Protein AF-A0A8T1S906-F1 (afdb_monomer_lite)

pLDDT: mean 77.87, std 20.67, range [38.31, 97.06]

Foldseek 3Di:
DKDFPQVVQVVVVWDWDDDPQDIDIDDDDDPVVVVVRVVRIDDDDDPPDDQDKDKDKDKDAPPVRPDIDPIDIDIDHDDDDPPPPPDDPPVVPPPPDPPPDDDDDDDDDDDDDDDDDDDD

InterPro domains:
  IPR045588 Calsyntenin, C-terminal [PF19699] (4-119)

Secondary structure (DSSP, 8-state):
-EE--HHHHHHTT-EEEE-SS-EEEESS--HHHHHHHHTT-EE-PPTT-----EEEEE--EETTTTEEPPPEEEEE-------S------SSS----------PPP--------------

Structure (mmCIF, N/CA/C/O backbone):
data_AF-A0A8T1S906-F1
#
_entry.id   AF-A0A8T1S906-F1
#
loop_
_atom_site.group_PDB
_atom_site.id
_atom_site.type_symbol
_atom_site.label_atom_id
_atom_site.label_alt_id
_atom_site.label_comp_id
_atom_site.label_asym_id
_atom_site.label_entity_id
_atom_site.label_seq_id
_atom_site.pdbx_PDB_ins_code
_atom_site.Cartn_x
_atom_site.Cartn_y
_atom_site.Cartn_z
_atom_site.occupancy
_atom_site.B_iso_or_equiv
_atom_site.auth_seq_id
_atom_site.auth_comp_id
_atom_site.auth_asym_id
_atom_site.auth_atom_id
_atom_site.pdbx_PDB_model_num
ATOM 1 N N . TYR A 1 1 ? 5.637 5.252 -8.833 1.00 87.31 1 TYR A N 1
ATOM 2 C CA . TYR A 1 1 ? 4.926 5.966 -7.764 1.00 87.31 1 TYR A CA 1
ATOM 3 C C . TYR A 1 1 ? 3.613 5.252 -7.537 1.00 87.31 1 TYR A C 1
ATOM 5 O O . TYR A 1 1 ? 3.066 4.710 -8.495 1.00 87.31 1 TYR A O 1
ATOM 13 N N . LEU A 1 2 ? 3.176 5.162 -6.285 1.00 91.56 2 LEU A N 1
ATOM 14 C CA . LEU A 1 2 ? 1.882 4.573 -5.958 1.00 91.56 2 LEU A CA 1
ATOM 15 C C . LEU A 1 2 ? 0.765 5.554 -6.348 1.00 91.56 2 LEU A C 1
ATOM 17 O O . LEU A 1 2 ? 1.009 6.756 -6.481 1.00 91.56 2 LEU A O 1
ATOM 21 N N . ILE A 1 3 ? -0.434 5.037 -6.587 1.00 93.88 3 ILE A N 1
ATOM 22 C CA . ILE A 1 3 ? -1.630 5.778 -6.989 1.00 93.88 3 ILE A CA 1
ATOM 23 C C . ILE A 1 3 ? -2.819 5.168 -6.251 1.00 93.88 3 ILE A C 1
ATOM 25 O O . ILE A 1 3 ? -2.945 3.945 -6.183 1.00 93.88 3 ILE A O 1
ATOM 29 N N . LEU A 1 4 ? -3.672 6.034 -5.713 1.00 95.38 4 LEU A N 1
ATOM 30 C CA . LEU A 1 4 ? -4.949 5.708 -5.092 1.00 95.38 4 LEU A CA 1
ATOM 31 C C . LEU A 1 4 ? -5.859 6.938 -5.222 1.00 95.38 4 LEU A C 1
ATOM 33 O O . LEU A 1 4 ? -5.356 8.065 -5.218 1.00 95.38 4 LEU A O 1
ATOM 37 N N . ASP A 1 5 ? -7.168 6.740 -5.365 1.00 93.69 5 ASP A N 1
ATOM 38 C CA . ASP A 1 5 ? -8.110 7.855 -5.466 1.00 93.69 5 ASP A CA 1
ATOM 39 C C . ASP A 1 5 ? -8.345 8.513 -4.099 1.00 93.69 5 ASP A C 1
ATOM 41 O O . ASP A 1 5 ? -9.110 8.016 -3.273 1.00 93.69 5 ASP A O 1
ATOM 45 N N . GLY A 1 6 ? -7.698 9.658 -3.873 1.00 92.38 6 GLY A N 1
ATOM 46 C CA . GLY A 1 6 ? -7.831 10.420 -2.633 1.00 92.38 6 GLY A CA 1
ATOM 47 C C . GLY A 1 6 ? -9.229 10.998 -2.397 1.00 92.38 6 GLY A C 1
ATOM 48 O O . GLY A 1 6 ? -9.604 11.185 -1.242 1.00 92.38 6 GLY A O 1
ATOM 49 N N . ALA A 1 7 ? -10.022 11.246 -3.447 1.00 92.50 7 ALA A N 1
ATOM 50 C CA . ALA A 1 7 ? -11.366 11.800 -3.285 1.00 92.50 7 ALA A CA 1
ATOM 51 C C . ALA A 1 7 ? -12.309 10.782 -2.626 1.00 92.50 7 ALA A C 1
ATOM 53 O O . ALA A 1 7 ? -13.020 11.123 -1.678 1.00 92.50 7 ALA A O 1
ATOM 54 N N . SER A 1 8 ? -12.257 9.517 -3.061 1.00 92.12 8 SER A N 1
ATOM 55 C CA . SER A 1 8 ? -13.032 8.430 -2.446 1.00 92.12 8 SER A CA 1
ATOM 56 C C . SER A 1 8 ? -12.690 8.192 -0.969 1.00 92.12 8 SER A C 1
ATOM 58 O O . SER A 1 8 ? -13.568 7.828 -0.186 1.00 92.12 8 SER A O 1
ATOM 60 N N . LEU A 1 9 ? -11.433 8.424 -0.572 1.00 95.81 9 LEU A N 1
ATOM 61 C CA . LEU A 1 9 ? -10.987 8.307 0.818 1.00 95.81 9 LEU A CA 1
ATOM 62 C C . LEU A 1 9 ? -11.564 9.427 1.681 1.00 95.81 9 LEU A C 1
ATOM 64 O O . LEU A 1 9 ? -12.151 9.154 2.725 1.00 95.81 9 LEU A O 1
ATOM 68 N N . GLN A 1 10 ? -11.472 10.674 1.210 1.00 94.06 10 GLN A N 1
ATOM 69 C CA . GLN A 1 10 ? -12.007 11.828 1.935 1.00 94.06 10 GLN A CA 1
ATOM 70 C C . GLN A 1 10 ? -13.521 11.728 2.145 1.00 94.06 10 GLN A C 1
ATOM 72 O O . GLN A 1 10 ? -14.009 12.047 3.225 1.00 94.06 10 GLN A O 1
ATOM 77 N N . GLN A 1 11 ? -14.266 11.217 1.158 1.00 94.06 11 GLN A N 1
ATOM 78 C CA . GLN A 1 11 ? -15.708 10.961 1.293 1.00 94.06 11 GLN A CA 1
ATOM 79 C C . GLN A 1 11 ? -16.047 9.953 2.404 1.00 94.06 11 GLN A C 1
ATOM 81 O O . GLN A 1 11 ? -17.158 9.974 2.927 1.00 94.06 11 GLN A O 1
ATOM 86 N N . ARG A 1 12 ? -15.097 9.087 2.774 1.00 95.38 12 ARG A N 1
ATOM 87 C CA . ARG A 1 12 ? -15.213 8.112 3.869 1.00 95.38 12 ARG A CA 1
ATOM 88 C C . ARG A 1 12 ? -14.603 8.608 5.183 1.00 95.38 12 ARG A C 1
ATOM 90 O O . ARG A 1 12 ? -14.549 7.856 6.146 1.00 95.38 12 ARG A O 1
ATOM 97 N N . GLY A 1 13 ? -14.117 9.850 5.233 1.00 96.06 13 GLY A N 1
ATOM 98 C CA . GLY A 1 13 ? -13.409 10.375 6.402 1.00 96.06 13 GLY A CA 1
ATOM 99 C C . GLY A 1 13 ? -12.036 9.733 6.630 1.00 96.06 13 GLY A C 1
ATOM 100 O O . GLY A 1 13 ? -11.535 9.752 7.752 1.00 96.06 13 GLY A O 1
ATOM 101 N N . LEU A 1 14 ? -11.437 9.149 5.587 1.00 97.06 14 LEU A N 1
ATOM 102 C CA . LEU A 1 14 ? -10.080 8.614 5.620 1.00 97.06 14 LEU A CA 1
ATOM 103 C C . LEU A 1 14 ? -9.078 9.656 5.123 1.00 97.06 14 LEU A C 1
ATOM 105 O O . LEU A 1 14 ? -9.304 10.352 4.130 1.00 97.06 14 LEU A O 1
ATOM 109 N N . GLU A 1 15 ? -7.931 9.706 5.783 1.00 95.94 15 GLU A N 1
ATOM 110 C CA . GLU A 1 15 ? -6.803 10.548 5.414 1.00 95.94 15 GLU A CA 1
ATOM 111 C C . GLU A 1 15 ? -5.770 9.744 4.622 1.00 95.94 15 GLU A C 1
ATOM 113 O O . GLU A 1 15 ? -5.522 8.567 4.897 1.00 95.94 15 GLU A O 1
ATOM 118 N N . LEU A 1 16 ? -5.152 10.394 3.633 1.00 95.75 16 LEU A N 1
ATOM 119 C CA . LEU A 1 16 ? -4.085 9.821 2.821 1.00 95.75 16 LEU A CA 1
ATOM 120 C C . LEU A 1 16 ? -2.832 10.685 2.923 1.00 95.75 16 LEU A C 1
ATOM 122 O O . LEU A 1 16 ? -2.804 11.813 2.430 1.00 95.75 16 LEU A O 1
ATOM 126 N N . ILE A 1 17 ? -1.765 10.113 3.471 1.00 94.88 17 ILE A N 1
ATOM 127 C CA . ILE A 1 17 ? -0.417 10.666 3.356 1.00 94.88 17 ILE A CA 1
ATOM 128 C C . ILE A 1 17 ? 0.249 9.996 2.162 1.00 94.88 17 ILE A C 1
ATOM 130 O O . ILE A 1 17 ? 0.430 8.780 2.141 1.00 94.88 17 ILE A O 1
ATOM 134 N N . ASN A 1 18 ? 0.611 10.793 1.161 1.00 92.50 18 ASN A N 1
ATOM 135 C CA . ASN A 1 18 ? 1.235 10.326 -0.070 1.00 92.50 18 ASN A CA 1
ATOM 136 C C . ASN A 1 18 ? 2.612 10.969 -0.221 1.00 92.50 18 ASN A C 1
ATOM 138 O O . ASN A 1 18 ? 2.734 12.185 -0.370 1.00 92.50 18 ASN A O 1
ATOM 142 N N . THR A 1 19 ? 3.648 10.136 -0.201 1.00 89.94 19 THR A N 1
ATOM 143 C CA . THR A 1 19 ? 5.020 10.555 -0.474 1.00 89.94 19 THR A CA 1
ATOM 144 C C . THR A 1 19 ? 5.562 9.839 -1.708 1.00 89.94 19 THR A C 1
ATOM 146 O O . THR A 1 19 ? 4.969 8.899 -2.241 1.00 89.94 19 THR A O 1
ATOM 149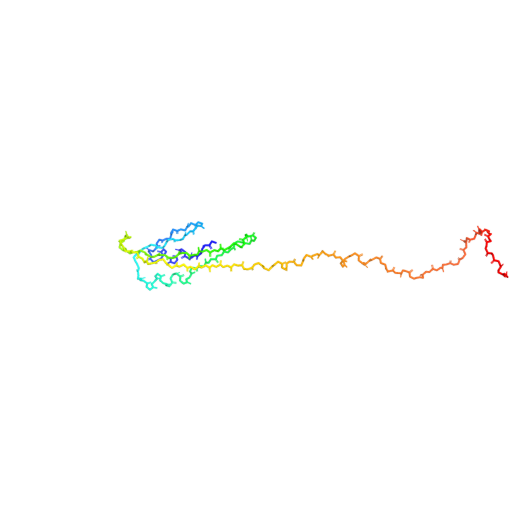 N N . SER A 1 20 ? 6.751 10.241 -2.158 1.00 85.00 20 SER A N 1
ATOM 150 C CA . SER A 1 20 ? 7.457 9.524 -3.224 1.00 85.00 20 SER A CA 1
ATOM 151 C C . SER A 1 20 ? 7.829 8.082 -2.847 1.00 85.00 20 SER A C 1
ATOM 153 O O . SER A 1 20 ? 8.054 7.273 -3.751 1.00 85.00 20 SER A O 1
ATOM 155 N N . ALA A 1 21 ? 7.888 7.761 -1.548 1.00 86.88 21 ALA A N 1
ATOM 156 C CA . ALA A 1 21 ? 8.352 6.479 -1.026 1.00 86.88 21 ALA A CA 1
ATOM 157 C C . ALA A 1 21 ? 7.217 5.556 -0.551 1.00 86.88 21 ALA A C 1
ATOM 159 O O . ALA A 1 21 ? 7.296 4.349 -0.770 1.00 86.88 21 ALA A O 1
ATOM 160 N N . TYR A 1 22 ? 6.176 6.096 0.083 1.00 91.44 22 TYR A N 1
ATOM 161 C CA . TYR A 1 22 ? 5.113 5.306 0.712 1.00 91.44 22 TYR A CA 1
ATOM 162 C C . TYR A 1 22 ? 3.781 6.052 0.776 1.00 91.44 22 TYR A C 1
ATOM 164 O O . TYR A 1 22 ? 3.740 7.283 0.664 1.00 91.44 22 TYR A O 1
ATOM 172 N N . PHE A 1 23 ? 2.719 5.277 1.011 1.00 93.69 23 PHE A N 1
ATOM 173 C CA . PHE A 1 23 ? 1.385 5.749 1.369 1.00 93.69 23 PHE A CA 1
ATOM 174 C C . PHE A 1 23 ? 1.039 5.347 2.799 1.00 93.69 23 PHE A C 1
ATOM 176 O O . PHE A 1 23 ? 1.386 4.245 3.219 1.00 93.69 23 PHE A O 1
ATOM 183 N N . THR A 1 24 ? 0.287 6.199 3.487 1.00 95.12 24 THR A N 1
ATOM 184 C CA . THR A 1 24 ? -0.401 5.840 4.730 1.00 95.12 24 THR A CA 1
ATOM 185 C C . THR A 1 24 ? -1.869 6.214 4.591 1.00 95.12 24 THR A C 1
ATOM 187 O O . THR A 1 24 ? -2.172 7.352 4.238 1.00 95.12 24 THR A O 1
ATOM 190 N N . ILE A 1 25 ? -2.761 5.257 4.849 1.00 96.38 25 ILE A N 1
ATOM 191 C CA . ILE A 1 25 ? -4.210 5.469 4.914 1.00 96.38 25 ILE A CA 1
ATOM 192 C C . ILE A 1 25 ? -4.599 5.366 6.386 1.00 96.38 25 ILE A C 1
ATOM 194 O O . ILE A 1 25 ? -4.304 4.351 7.016 1.00 96.38 25 ILE A O 1
ATOM 198 N N . THR A 1 26 ? -5.229 6.399 6.934 1.00 95.75 26 THR A N 1
ATOM 199 C CA . THR A 1 26 ? -5.596 6.458 8.357 1.00 95.75 26 THR A CA 1
ATOM 200 C C . THR A 1 26 ? -7.032 6.920 8.545 1.00 95.75 26 THR A C 1
ATOM 202 O O . THR A 1 26 ? -7.504 7.800 7.833 1.00 95.75 26 THR A O 1
ATOM 205 N N . GLY A 1 27 ? -7.722 6.355 9.535 1.00 95.44 27 GLY A N 1
ATOM 206 C CA . GLY A 1 27 ? -9.076 6.751 9.918 1.00 95.44 27 GLY A CA 1
ATOM 207 C C . GLY A 1 27 ? -9.871 5.608 10.550 1.00 95.44 27 GLY A C 1
ATOM 208 O O . GLY A 1 27 ? -9.372 4.492 10.714 1.00 95.44 27 GLY A O 1
ATOM 209 N N . VAL A 1 28 ? -11.112 5.892 10.940 1.00 94.62 28 VAL A N 1
ATOM 210 C CA . VAL A 1 28 ? -11.993 4.917 11.596 1.00 94.62 28 VAL A CA 1
ATOM 211 C C . VAL A 1 28 ? -12.865 4.244 10.544 1.00 94.62 28 VAL A C 1
ATOM 213 O O . VAL A 1 28 ? -13.893 4.780 10.151 1.00 94.62 28 VAL A O 1
ATOM 216 N N . GLU A 1 29 ? -12.449 3.063 10.098 1.00 95.06 29 GLU A N 1
ATOM 217 C CA . GLU A 1 29 ? -13.178 2.247 9.127 1.00 95.06 29 GLU A CA 1
ATOM 218 C C . GLU A 1 29 ? -13.005 0.758 9.424 1.00 95.06 29 GLU A C 1
ATOM 220 O O . GLU A 1 29 ? -12.126 0.350 10.185 1.00 95.06 29 GLU A O 1
ATOM 225 N N . SER A 1 30 ? -13.853 -0.067 8.812 1.00 94.50 30 SER A N 1
ATOM 226 C CA . SER A 1 30 ? -13.744 -1.523 8.951 1.00 94.50 30 SER A CA 1
ATOM 227 C C . SER A 1 30 ? -12.533 -2.094 8.201 1.00 94.50 30 SER A C 1
ATOM 229 O O . SER A 1 30 ? -12.127 -1.582 7.155 1.00 94.50 30 SER A O 1
ATOM 231 N N . ILE A 1 31 ? -12.009 -3.231 8.671 1.00 93.06 31 ILE A N 1
ATOM 232 C CA . ILE A 1 31 ? -10.929 -3.968 7.988 1.00 93.06 31 ILE A CA 1
ATOM 233 C C . ILE A 1 31 ? -11.303 -4.272 6.528 1.00 93.06 31 ILE A C 1
ATOM 235 O O . ILE A 1 31 ? -10.476 -4.104 5.636 1.00 93.06 31 ILE A O 1
ATOM 239 N N . ALA A 1 32 ? -12.560 -4.638 6.257 1.00 96.38 32 ALA A N 1
ATOM 240 C CA . ALA A 1 32 ? -13.030 -4.934 4.903 1.00 96.38 32 ALA A CA 1
ATOM 241 C C . ALA A 1 32 ? -12.905 -3.726 3.952 1.00 96.38 32 ALA A C 1
ATOM 243 O O . ALA A 1 32 ? -12.578 -3.891 2.775 1.00 96.38 32 ALA A O 1
ATOM 244 N N . VAL A 1 33 ? -13.119 -2.507 4.461 1.00 95.69 33 VAL A N 1
ATOM 245 C CA . VAL A 1 33 ? -12.913 -1.270 3.693 1.00 95.69 33 VAL A CA 1
ATOM 246 C C . VAL A 1 33 ? -11.429 -1.070 3.398 1.00 95.69 33 VAL A C 1
ATOM 248 O O . VAL A 1 33 ? -11.074 -0.848 2.240 1.00 95.69 33 VAL A O 1
ATOM 251 N N . TYR A 1 34 ? -10.554 -1.227 4.394 1.00 95.56 34 TYR A N 1
ATOM 252 C CA . TYR A 1 34 ? -9.105 -1.152 4.182 1.00 95.56 34 TYR A CA 1
ATOM 253 C C . TYR A 1 34 ? -8.612 -2.180 3.159 1.00 95.56 34 TYR A C 1
ATOM 255 O O . TYR A 1 34 ? -7.839 -1.832 2.267 1.00 95.56 34 TYR A O 1
ATOM 263 N N . GLU A 1 35 ? -9.100 -3.420 3.205 1.00 95.19 35 GLU A N 1
ATOM 264 C CA . GLU A 1 35 ? -8.751 -4.425 2.202 1.00 95.19 35 GLU A CA 1
ATOM 265 C C . GLU A 1 35 ? -9.195 -4.029 0.787 1.00 95.19 35 GLU A C 1
ATOM 267 O O . GLU A 1 35 ? -8.449 -4.205 -0.179 1.00 95.19 35 GLU A O 1
ATOM 272 N N . ALA A 1 36 ? -10.417 -3.511 0.637 1.00 96.38 36 ALA A N 1
ATOM 273 C CA . ALA A 1 36 ? -10.930 -3.073 -0.656 1.00 96.38 36 ALA A CA 1
ATOM 274 C C . ALA A 1 36 ? -10.119 -1.898 -1.223 1.00 96.38 36 ALA A C 1
ATOM 276 O O . ALA A 1 36 ? -9.883 -1.842 -2.430 1.00 96.38 36 ALA A O 1
ATOM 277 N N . LEU A 1 37 ? -9.665 -0.978 -0.369 1.00 95.88 37 LEU A N 1
ATOM 278 C CA . LEU A 1 37 ? -8.795 0.133 -0.759 1.00 95.88 37 LEU A CA 1
ATOM 279 C C . LEU A 1 37 ? -7.403 -0.352 -1.165 1.00 95.88 37 LEU A C 1
ATOM 281 O O . LEU A 1 37 ? -6.897 0.055 -2.209 1.00 95.88 37 LEU A O 1
ATOM 285 N N . LEU A 1 38 ? -6.807 -1.268 -0.397 1.00 94.12 38 LEU A N 1
ATOM 286 C CA . LEU A 1 38 ? -5.504 -1.856 -0.717 1.00 94.12 38 LEU A CA 1
ATOM 287 C C . LEU A 1 38 ? -5.515 -2.567 -2.077 1.00 94.12 38 LEU A C 1
ATOM 289 O O . LEU A 1 38 ? -4.555 -2.437 -2.834 1.00 94.12 38 LEU A O 1
ATOM 293 N N . ARG A 1 39 ? -6.617 -3.241 -2.439 1.00 94.81 39 ARG A N 1
ATOM 294 C CA . ARG A 1 39 ? -6.796 -3.865 -3.767 1.00 94.81 39 ARG A CA 1
ATOM 295 C C . ARG A 1 39 ? -6.817 -2.862 -4.928 1.00 94.81 39 ARG A C 1
ATOM 297 O O . ARG A 1 39 ? -6.573 -3.259 -6.063 1.00 94.81 39 ARG A O 1
ATOM 304 N N . GLN A 1 40 ? -7.105 -1.588 -4.668 1.00 95.44 40 GLN A N 1
ATOM 305 C CA . GLN A 1 40 ? -7.140 -0.527 -5.682 1.00 95.44 40 GLN A CA 1
ATOM 306 C C . GLN A 1 40 ? -5.794 0.195 -5.840 1.00 95.44 40 GLN A C 1
ATOM 308 O O . GLN A 1 40 ? -5.591 0.922 -6.817 1.00 95.44 40 GLN A O 1
ATOM 313 N N . VAL A 1 41 ? -4.857 0.006 -4.903 1.00 93.81 41 VAL A N 1
ATOM 314 C CA . VAL A 1 41 ? -3.544 0.657 -4.960 1.00 93.81 41 VAL A CA 1
ATOM 315 C C . VAL A 1 41 ? -2.778 0.174 -6.187 1.00 93.81 41 VAL A C 1
ATOM 317 O O . VAL A 1 41 ? -2.577 -1.018 -6.397 1.00 93.81 41 VAL A O 1
ATOM 320 N N . SER A 1 42 ? -2.309 1.125 -6.993 1.0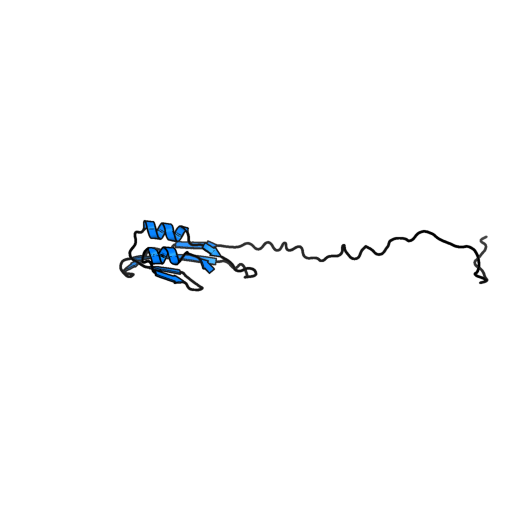0 92.62 42 SER A N 1
ATOM 321 C CA . SER A 1 42 ? -1.594 0.845 -8.239 1.00 92.62 42 SER A CA 1
ATOM 322 C C . SER A 1 42 ? -0.206 1.470 -8.234 1.00 92.62 42 SER A C 1
ATOM 324 O O . SER A 1 42 ? -0.039 2.621 -7.839 1.00 92.62 42 SER A O 1
ATOM 326 N N . TYR A 1 43 ? 0.806 0.754 -8.725 1.00 91.06 43 TYR A N 1
ATOM 327 C CA . TYR A 1 43 ? 2.141 1.314 -8.941 1.00 91.06 43 TYR A CA 1
ATOM 328 C C . TYR A 1 43 ? 2.362 1.651 -10.416 1.00 91.06 43 TYR A C 1
ATOM 330 O O . TYR A 1 43 ? 2.201 0.802 -11.289 1.00 91.06 43 TYR A O 1
ATOM 338 N N . ARG A 1 44 ? 2.794 2.884 -10.698 1.00 89.19 44 ARG A N 1
ATOM 339 C CA . ARG A 1 44 ? 3.127 3.340 -12.053 1.00 89.19 44 ARG A CA 1
ATOM 340 C C . ARG A 1 44 ? 4.580 3.771 -12.172 1.00 89.19 44 ARG A C 1
ATOM 342 O O . ARG A 1 44 ? 5.085 4.554 -11.363 1.00 89.19 44 ARG A O 1
ATOM 349 N N . ILE A 1 45 ? 5.242 3.313 -13.226 1.00 86.94 45 ILE A N 1
ATOM 350 C CA . ILE A 1 45 ? 6.588 3.751 -13.599 1.00 86.94 45 ILE A CA 1
ATOM 351 C C . ILE A 1 45 ? 6.465 4.903 -14.604 1.00 86.94 45 ILE A C 1
ATOM 353 O O . ILE A 1 45 ? 5.605 4.881 -15.486 1.00 86.94 45 ILE A O 1
ATOM 357 N N . ARG A 1 46 ? 7.292 5.945 -14.454 1.00 85.38 46 ARG A N 1
ATOM 358 C CA . ARG A 1 46 ? 7.348 7.042 -15.433 1.00 85.38 46 ARG A CA 1
ATOM 359 C C . ARG A 1 46 ? 8.046 6.563 -16.703 1.00 85.38 46 ARG A C 1
ATOM 361 O O . ARG A 1 46 ? 8.997 5.791 -16.632 1.00 85.38 46 ARG A O 1
ATOM 368 N N . HIS A 1 47 ? 7.601 7.050 -17.856 1.00 83.25 47 HIS A N 1
ATOM 369 C CA . HIS A 1 47 ? 8.258 6.743 -19.122 1.00 83.25 47 HIS A CA 1
ATOM 370 C C . HIS A 1 47 ? 9.742 7.145 -19.075 1.00 83.25 47 HIS A C 1
ATOM 372 O O . HIS A 1 47 ? 10.070 8.239 -18.619 1.00 83.25 47 HIS A O 1
ATOM 378 N N . GLY A 1 48 ? 10.629 6.253 -19.523 1.00 81.12 48 GLY A N 1
ATOM 379 C CA . GLY A 1 48 ? 12.079 6.474 -19.515 1.00 81.12 48 GLY A CA 1
ATOM 380 C C . GLY A 1 48 ? 12.752 6.372 -18.141 1.00 81.12 48 GLY A C 1
ATOM 381 O O . GLY A 1 48 ? 13.968 6.511 -18.066 1.00 81.12 48 GLY A O 1
ATOM 382 N N . ALA A 1 49 ? 12.008 6.109 -17.061 1.00 81.12 49 ALA A N 1
ATOM 383 C CA . ALA A 1 49 ? 12.625 5.779 -15.783 1.00 81.12 49 ALA A CA 1
ATOM 384 C C . ALA A 1 49 ? 13.300 4.405 -15.872 1.00 81.12 49 ALA A C 1
ATOM 386 O O . ALA A 1 49 ? 12.755 3.470 -16.462 1.00 81.12 49 ALA A O 1
ATOM 387 N N . ALA A 1 50 ? 14.471 4.276 -15.253 1.00 80.00 50 ALA A N 1
ATOM 388 C CA . ALA A 1 50 ? 15.130 2.987 -15.135 1.00 80.00 50 ALA A CA 1
ATOM 389 C C . ALA A 1 50 ? 14.245 2.002 -14.347 1.00 80.00 50 ALA A C 1
ATOM 391 O O . ALA A 1 50 ? 13.694 2.331 -13.288 1.00 80.00 50 ALA A O 1
ATOM 392 N N . LEU A 1 51 ? 14.087 0.797 -14.898 1.00 84.06 51 LEU A N 1
ATOM 393 C CA . LEU A 1 51 ? 13.309 -0.281 -14.286 1.00 84.06 51 LEU A CA 1
ATOM 394 C C . LEU A 1 51 ? 14.239 -1.021 -13.319 1.00 84.06 51 LEU A C 1
ATOM 396 O O . LEU A 1 51 ? 14.967 -1.930 -13.703 1.00 84.06 51 LEU A O 1
ATOM 400 N N . TYR A 1 52 ? 14.287 -0.548 -12.081 1.00 81.88 52 TYR A N 1
ATOM 401 C CA . TYR A 1 52 ? 14.977 -1.233 -10.989 1.00 81.88 52 TYR A CA 1
ATOM 402 C C . TYR A 1 52 ? 14.033 -2.215 -10.293 1.00 81.88 52 TYR A C 1
ATOM 404 O O . TYR A 1 52 ? 12.812 -2.050 -10.372 1.00 81.88 52 TYR A O 1
ATOM 412 N N . GLU A 1 53 ? 14.607 -3.177 -9.570 1.00 87.88 53 GLU A N 1
ATOM 413 C CA . GLU A 1 53 ? 13.888 -3.964 -8.565 1.00 87.88 53 GLU A CA 1
ATOM 414 C C . GLU A 1 53 ? 13.120 -3.035 -7.616 1.00 87.88 53 GLU A C 1
ATOM 416 O O . GLU A 1 53 ? 13.595 -1.961 -7.218 1.00 87.88 53 GLU A O 1
ATOM 421 N N . ARG A 1 54 ? 11.894 -3.433 -7.271 1.00 90.56 54 ARG A N 1
ATOM 422 C CA . ARG A 1 54 ? 11.049 -2.712 -6.322 1.00 90.56 54 ARG A CA 1
ATOM 423 C C . ARG A 1 54 ? 10.514 -3.655 -5.266 1.00 90.56 54 ARG A C 1
ATOM 425 O O . ARG A 1 54 ? 9.869 -4.644 -5.581 1.00 90.56 54 ARG A O 1
ATOM 432 N N . LYS A 1 55 ? 10.701 -3.274 -4.005 1.00 93.62 55 LYS A N 1
ATOM 433 C CA . LYS A 1 55 ? 10.138 -3.957 -2.845 1.00 93.62 55 LYS A CA 1
ATOM 434 C C . LYS A 1 55 ? 9.015 -3.114 -2.248 1.00 93.62 55 LYS A C 1
ATOM 436 O O . LYS A 1 55 ? 9.248 -1.983 -1.826 1.00 93.62 55 LYS A O 1
ATOM 441 N N . PHE A 1 56 ? 7.810 -3.662 -2.216 1.00 94.00 56 PHE A N 1
ATOM 442 C CA . PHE A 1 56 ? 6.638 -3.074 -1.579 1.00 94.00 56 PHE A CA 1
ATOM 443 C C . PHE A 1 56 ? 6.428 -3.737 -0.225 1.00 94.00 56 PHE A C 1
ATOM 445 O O . PHE A 1 56 ? 6.408 -4.961 -0.131 1.00 94.00 56 PHE A O 1
ATOM 452 N N . ARG A 1 57 ? 6.293 -2.923 0.820 1.00 96.38 57 ARG A N 1
ATOM 453 C CA . ARG A 1 57 ? 6.087 -3.371 2.199 1.00 96.38 57 ARG A CA 1
ATOM 454 C C . ARG A 1 57 ? 4.746 -2.834 2.679 1.00 96.38 57 ARG A C 1
ATOM 456 O O . ARG A 1 57 ? 4.468 -1.651 2.495 1.00 96.38 57 ARG A O 1
ATOM 463 N N . LEU A 1 58 ? 3.936 -3.703 3.264 1.00 95.69 58 LEU A N 1
ATOM 464 C CA . LEU A 1 58 ? 2.652 -3.386 3.870 1.00 95.69 58 LEU A CA 1
ATOM 465 C C . LEU A 1 58 ? 2.692 -3.796 5.340 1.00 95.69 58 LEU A C 1
ATOM 467 O O . LEU A 1 58 ? 3.003 -4.941 5.670 1.00 95.69 58 LEU A O 1
ATOM 471 N N . SER A 1 59 ? 2.327 -2.864 6.207 1.00 95.88 59 SER A N 1
ATOM 472 C CA . SER A 1 59 ? 2.025 -3.118 7.608 1.00 95.88 59 SER A CA 1
ATOM 473 C C . SER A 1 59 ? 0.789 -2.318 7.998 1.00 95.88 59 SER A C 1
ATOM 475 O O . SER A 1 59 ? 0.527 -1.246 7.451 1.00 95.88 59 SER A O 1
ATOM 477 N N . CYS A 1 60 ? 0.022 -2.861 8.935 1.00 95.38 60 CYS A N 1
ATOM 478 C CA . CYS A 1 60 ? -1.163 -2.222 9.483 1.00 95.38 60 CYS A CA 1
ATOM 479 C C . CYS A 1 60 ? -0.950 -1.983 10.974 1.00 95.38 60 CYS A C 1
ATOM 481 O O . CYS A 1 60 ? -0.310 -2.791 11.654 1.00 95.38 60 CYS A O 1
ATOM 483 N N . THR A 1 61 ? -1.507 -0.891 11.485 1.00 94.88 61 THR A N 1
ATOM 484 C CA . THR A 1 61 ? -1.552 -0.623 12.918 1.00 94.88 61 THR A CA 1
ATOM 485 C C . THR A 1 61 ? -2.970 -0.306 13.363 1.00 94.88 61 THR A C 1
ATOM 487 O O . THR A 1 61 ? -3.763 0.246 12.606 1.00 94.88 61 THR A O 1
ATOM 490 N N . GLU A 1 62 ? -3.289 -0.656 14.606 1.00 93.00 62 GLU A N 1
ATOM 491 C CA . GLU A 1 62 ? -4.590 -0.401 15.226 1.00 93.00 62 GLU A CA 1
ATOM 492 C C . GLU A 1 62 ? -4.415 0.194 16.627 1.00 93.00 62 GLU A C 1
ATOM 494 O O . GLU A 1 62 ? -3.331 0.140 17.220 1.00 93.00 62 GLU A O 1
ATOM 499 N N . MET A 1 63 ? -5.490 0.791 17.155 1.00 91.25 63 MET A N 1
ATOM 500 C CA . MET A 1 63 ? -5.506 1.488 18.449 1.00 91.25 63 MET A CA 1
ATOM 501 C C . MET A 1 63 ? -4.328 2.460 18.606 1.00 91.25 63 MET A C 1
ATOM 503 O O . MET A 1 63 ? -3.506 2.323 19.513 1.00 91.25 63 MET A O 1
ATOM 507 N N . ASN A 1 64 ? -4.242 3.438 17.698 1.00 88.19 64 ASN A N 1
ATOM 508 C CA . ASN A 1 64 ? -3.210 4.482 17.697 1.00 88.19 64 ASN A CA 1
ATOM 509 C C . ASN A 1 64 ? -1.776 3.926 17.723 1.00 88.19 64 ASN A C 1
ATOM 511 O O . ASN A 1 64 ? -0.900 4.472 18.389 1.00 88.19 64 ASN A O 1
ATOM 515 N N . GLY A 1 65 ? -1.539 2.818 17.016 1.00 91.50 65 GLY A N 1
ATOM 516 C CA . GLY A 1 65 ? -0.215 2.205 16.923 1.00 91.50 65 GLY A CA 1
ATOM 517 C C . GLY A 1 65 ? 0.104 1.191 18.017 1.00 91.50 65 GLY A C 1
ATOM 5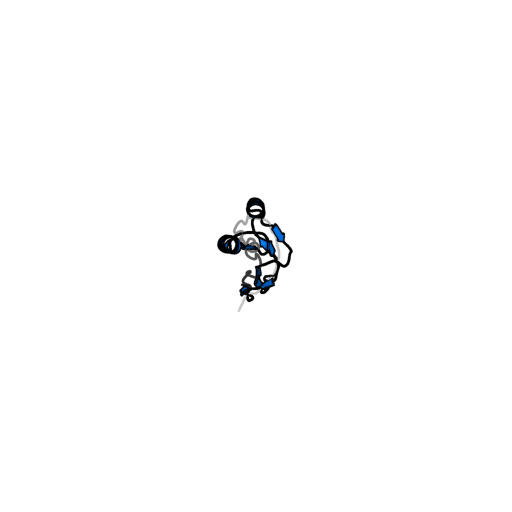18 O O . GLY A 1 65 ? 1.212 0.662 18.027 1.00 91.50 65 GLY A O 1
ATOM 519 N N . ARG A 1 66 ? -0.831 0.894 18.930 1.00 95.50 66 ARG A N 1
ATOM 520 C CA . ARG A 1 66 ? -0.600 -0.088 20.000 1.00 95.50 66 ARG A CA 1
ATOM 521 C C . ARG A 1 66 ? -0.457 -1.512 19.468 1.00 95.50 66 ARG A C 1
ATOM 523 O O . ARG A 1 66 ? 0.309 -2.290 20.030 1.00 95.50 66 ARG A O 1
ATOM 530 N N . TYR A 1 67 ? -1.205 -1.851 18.426 1.00 95.12 67 TYR A N 1
ATOM 531 C CA . TYR A 1 67 ? -1.116 -3.148 17.766 1.00 95.12 67 TYR A CA 1
ATOM 532 C C . TYR A 1 67 ? -0.549 -2.961 16.368 1.00 95.12 67 TYR A C 1
ATOM 534 O O . TYR A 1 67 ? -0.905 -2.004 15.681 1.00 95.12 67 TYR A O 1
ATOM 542 N N . SER A 1 68 ? 0.322 -3.877 15.955 1.00 95.88 68 SER A N 1
ATOM 543 C CA . SER A 1 68 ? 0.911 -3.909 14.622 1.00 95.88 68 SER A CA 1
ATOM 544 C C . SER A 1 68 ? 0.780 -5.299 14.016 1.00 95.88 68 SER A C 1
ATOM 546 O O . SER A 1 68 ? 0.898 -6.315 14.704 1.00 95.88 68 SER A O 1
ATOM 548 N N . SER A 1 69 ? 0.532 -5.348 12.711 1.00 95.31 69 SER A N 1
ATOM 549 C CA . SER A 1 69 ? 0.610 -6.590 11.955 1.00 95.31 69 SER A CA 1
ATOM 550 C C . SER A 1 69 ? 2.067 -7.000 11.741 1.00 95.31 69 SER A C 1
ATOM 552 O O . SER A 1 69 ? 2.989 -6.183 11.812 1.00 95.31 69 SER A O 1
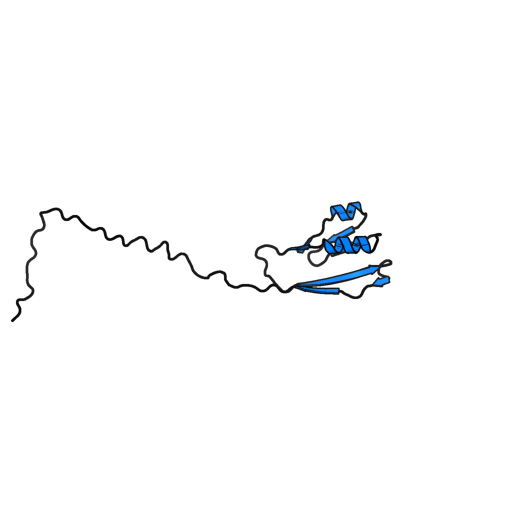ATOM 554 N N . ASN A 1 70 ? 2.268 -8.260 11.356 1.00 96.94 70 ASN A N 1
ATOM 555 C CA . ASN A 1 70 ? 3.492 -8.626 10.655 1.00 96.94 70 ASN A CA 1
ATOM 556 C C . ASN A 1 70 ? 3.601 -7.831 9.351 1.00 96.94 70 ASN A C 1
ATOM 558 O O . ASN A 1 70 ? 2.600 -7.388 8.777 1.00 96.94 70 ASN A O 1
ATOM 562 N N . GLU A 1 71 ? 4.828 -7.678 8.877 1.00 96.50 71 GLU A N 1
ATOM 563 C CA . GLU A 1 71 ? 5.067 -7.058 7.589 1.00 96.50 71 GLU A CA 1
ATOM 564 C C . GLU A 1 71 ? 4.807 -8.044 6.452 1.00 96.50 71 GLU A C 1
ATOM 566 O O . GLU A 1 71 ? 5.375 -9.136 6.406 1.00 96.50 71 GLU A O 1
ATOM 571 N N . PHE A 1 72 ? 3.994 -7.617 5.493 1.00 95.19 72 PHE A N 1
ATOM 572 C CA . PHE A 1 72 ? 3.844 -8.285 4.215 1.00 95.19 72 PHE A CA 1
ATOM 573 C C . PHE A 1 72 ? 4.730 -7.599 3.177 1.00 95.19 72 PHE A C 1
ATOM 575 O O . PHE A 1 72 ? 4.698 -6.380 3.017 1.00 95.19 72 PHE A O 1
ATOM 582 N N . THR A 1 73 ? 5.537 -8.379 2.467 1.00 96.25 73 THR A N 1
ATOM 583 C CA . THR A 1 73 ? 6.489 -7.873 1.479 1.00 96.25 73 THR A CA 1
ATOM 584 C C . THR A 1 73 ? 6.219 -8.506 0.123 1.00 96.25 73 THR A C 1
ATOM 586 O O . THR A 1 73 ? 6.146 -9.728 0.017 1.00 96.25 73 THR A O 1
ATOM 589 N N . VAL A 1 74 ? 6.169 -7.680 -0.920 1.00 93.62 74 VAL A N 1
ATOM 590 C CA . VAL A 1 74 ? 6.128 -8.112 -2.320 1.00 93.62 74 VAL A CA 1
ATOM 591 C C . VAL A 1 74 ? 7.298 -7.498 -3.065 1.00 93.62 74 VAL A C 1
ATOM 593 O O . VAL A 1 74 ? 7.476 -6.281 -3.068 1.00 93.62 74 VAL A O 1
ATOM 596 N N . GLU A 1 75 ? 8.085 -8.337 -3.722 1.00 93.56 75 GLU A N 1
ATOM 597 C CA . GLU A 1 75 ? 9.176 -7.908 -4.587 1.00 93.56 75 GLU A CA 1
ATOM 598 C C . GLU A 1 75 ? 8.756 -8.018 -6.053 1.00 93.56 75 GLU A C 1
ATOM 600 O O . GLU A 1 75 ? 8.174 -9.014 -6.482 1.00 93.56 75 GLU A O 1
ATOM 605 N N . VAL A 1 76 ? 9.026 -6.965 -6.817 1.00 89.38 76 VAL A N 1
ATOM 606 C CA . VAL A 1 76 ? 8.707 -6.859 -8.235 1.00 89.38 76 VAL A CA 1
ATOM 607 C C . VAL A 1 76 ? 9.992 -6.591 -8.994 1.00 89.38 76 VAL A C 1
ATOM 609 O O . VAL A 1 76 ? 10.601 -5.524 -8.877 1.00 89.38 76 VAL A O 1
ATOM 612 N N . ASN A 1 77 ? 10.356 -7.563 -9.819 1.00 87.81 77 ASN A N 1
ATOM 613 C CA . ASN A 1 77 ? 11.498 -7.502 -10.711 1.00 87.81 77 ASN A CA 1
ATOM 614 C C . ASN A 1 77 ? 11.025 -7.296 -12.144 1.00 87.81 77 ASN A C 1
ATOM 616 O O . ASN A 1 77 ? 10.136 -7.998 -12.627 1.00 87.81 77 ASN A O 1
ATOM 620 N N . VAL A 1 78 ? 11.621 -6.323 -12.831 1.00 82.06 78 VAL A N 1
ATOM 621 C CA . VAL A 1 78 ? 11.312 -6.039 -14.233 1.00 82.06 78 VAL A CA 1
ATOM 622 C C . VAL A 1 78 ? 12.498 -6.464 -15.084 1.00 82.06 78 VAL A C 1
ATOM 624 O O . VAL A 1 78 ? 13.576 -5.879 -15.002 1.00 82.06 78 VAL A O 1
ATOM 627 N N . LEU A 1 79 ? 12.295 -7.493 -15.905 1.00 80.19 79 LEU A N 1
ATOM 628 C CA . LEU A 1 79 ? 13.301 -7.957 -16.853 1.00 80.19 79 LEU A CA 1
ATOM 629 C C . LEU A 1 79 ? 13.347 -7.004 -18.053 1.00 80.19 79 LEU A C 1
ATOM 631 O O . LEU A 1 79 ? 12.341 -6.789 -18.728 1.00 80.19 79 LEU A O 1
ATOM 635 N N . HIS A 1 80 ? 14.519 -6.440 -18.336 1.00 70.56 80 HIS A N 1
ATOM 636 C CA . HIS A 1 80 ? 14.731 -5.609 -19.521 1.00 70.56 80 HIS A CA 1
ATOM 637 C C . HIS A 1 80 ? 14.974 -6.497 -20.739 1.00 70.56 80 HIS A C 1
ATOM 639 O O . HIS A 1 80 ? 15.960 -7.229 -20.785 1.00 70.56 80 HIS A O 1
ATOM 645 N N . ASN A 1 81 ? 14.133 -6.404 -21.767 1.00 60.94 81 ASN A N 1
ATOM 646 C CA . ASN A 1 81 ? 14.485 -6.911 -23.090 1.00 60.94 81 ASN A CA 1
ATOM 647 C C . ASN A 1 81 ? 15.33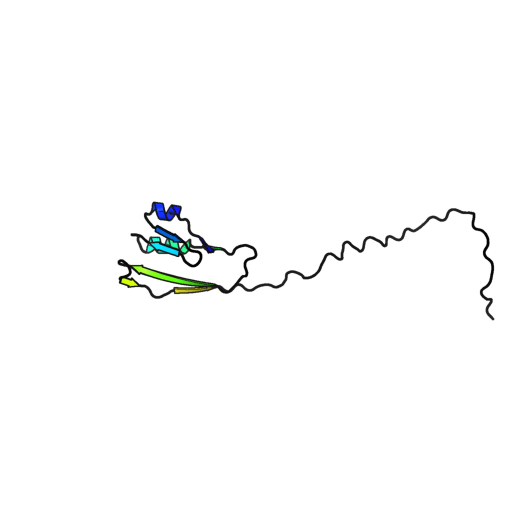8 -5.850 -23.800 1.00 60.94 81 ASN A C 1
ATOM 649 O O . ASN A 1 81 ? 14.832 -4.841 -24.285 1.00 60.94 81 ASN A O 1
ATOM 653 N N . MET A 1 82 ? 16.647 -6.092 -23.911 1.00 55.16 82 MET A N 1
ATOM 654 C CA . MET A 1 82 ? 17.574 -5.268 -24.705 1.00 55.16 82 MET A CA 1
ATOM 655 C C . MET A 1 82 ? 17.357 -5.394 -26.225 1.00 55.16 82 MET A C 1
ATOM 657 O O . MET A 1 82 ? 18.267 -5.130 -27.001 1.00 55.16 82 MET A O 1
ATOM 661 N N . ASN A 1 83 ? 16.162 -5.767 -26.692 1.00 52.56 83 ASN A N 1
ATOM 662 C CA . ASN A 1 83 ? 15.877 -5.867 -28.120 1.00 52.56 83 ASN A CA 1
ATOM 663 C C . ASN A 1 83 ? 15.273 -4.561 -28.650 1.00 52.56 83 ASN A C 1
ATOM 665 O O . ASN A 1 83 ? 14.232 -4.536 -29.301 1.00 52.56 83 ASN A O 1
ATOM 669 N N . ARG A 1 84 ? 15.937 -3.439 -28.359 1.00 54.31 84 ARG A N 1
ATOM 670 C CA . ARG A 1 84 ? 15.885 -2.319 -29.294 1.00 54.31 84 ARG A CA 1
ATOM 671 C C . ARG A 1 84 ? 16.875 -2.706 -30.364 1.00 54.31 84 ARG A C 1
ATOM 673 O O . ARG A 1 84 ? 18.067 -2.599 -30.108 1.00 54.31 84 ARG A O 1
ATOM 680 N N . VAL A 1 85 ? 16.372 -3.225 -31.483 1.00 53.09 85 VAL A N 1
ATOM 681 C CA . VAL A 1 85 ? 17.143 -3.483 -32.700 1.00 53.09 85 VAL A CA 1
ATOM 682 C C . VAL A 1 85 ? 18.098 -2.311 -32.893 1.00 53.09 85 VAL A C 1
ATOM 684 O O . VAL A 1 85 ? 17.713 -1.213 -33.296 1.00 53.09 85 VAL A O 1
ATOM 687 N N . ALA A 1 86 ? 19.342 -2.533 -32.492 1.00 55.44 86 ALA A N 1
ATOM 688 C CA . ALA A 1 86 ? 20.441 -1.696 -32.865 1.00 55.44 86 ALA A CA 1
ATOM 689 C C . ALA A 1 86 ? 20.585 -1.953 -34.358 1.00 55.44 86 ALA A C 1
ATOM 691 O O . ALA A 1 86 ? 20.920 -3.067 -34.754 1.00 55.44 86 ALA A O 1
ATOM 692 N N . HIS A 1 87 ? 20.202 -0.965 -35.166 1.00 54.12 87 HIS A N 1
ATOM 693 C CA . HIS A 1 87 ? 20.980 -0.435 -36.286 1.00 54.12 87 HIS A CA 1
ATOM 694 C C . HIS A 1 87 ? 20.103 0.174 -37.393 1.00 54.12 87 HIS A C 1
ATOM 696 O O . HIS A 1 87 ? 18.922 -0.142 -37.523 1.00 54.12 87 HIS A O 1
ATOM 702 N N . PRO A 1 88 ? 20.662 1.184 -38.080 1.00 52.03 88 PRO A N 1
ATOM 703 C CA . PRO A 1 88 ? 19.958 2.342 -38.605 1.00 52.03 88 PRO A CA 1
ATOM 704 C C . PRO A 1 88 ? 19.366 2.077 -39.985 1.00 52.03 88 PRO A C 1
ATOM 706 O O . PRO A 1 88 ? 19.736 1.129 -40.671 1.00 52.03 88 PRO A O 1
ATOM 709 N N . ASN A 1 89 ? 18.490 2.982 -40.419 1.00 53.59 89 ASN A N 1
ATOM 710 C CA . ASN A 1 89 ? 18.084 3.135 -41.812 1.00 53.59 89 ASN A CA 1
ATOM 711 C C . ASN A 1 89 ? 19.294 3.047 -42.766 1.00 53.59 89 ASN A C 1
ATOM 713 O O . ASN A 1 89 ? 19.982 4.040 -42.977 1.00 53.59 89 ASN A O 1
ATOM 717 N N . HIS A 1 90 ? 19.528 1.884 -43.375 1.00 53.84 90 HIS A N 1
ATOM 718 C CA . HIS A 1 90 ? 20.424 1.733 -44.530 1.00 53.84 90 HIS A CA 1
ATOM 719 C C . HIS A 1 90 ? 19.651 1.365 -45.814 1.00 53.84 90 HIS A C 1
ATOM 721 O O . HIS A 1 90 ? 20.239 1.115 -46.861 1.00 53.84 90 HIS A O 1
ATOM 727 N N . ILE A 1 91 ? 18.313 1.358 -45.766 1.00 50.50 91 ILE A N 1
ATOM 728 C CA . ILE A 1 91 ? 17.455 1.075 -46.933 1.00 50.50 91 ILE A CA 1
ATOM 729 C C . ILE A 1 91 ? 17.092 2.351 -47.722 1.00 50.50 91 ILE A C 1
ATOM 731 O O . ILE A 1 91 ? 16.586 2.263 -48.834 1.00 50.50 91 ILE A O 1
ATOM 735 N N . LEU A 1 92 ? 17.410 3.550 -47.215 1.00 52.22 92 LEU A N 1
ATOM 736 C CA . LEU A 1 92 ? 17.170 4.812 -47.939 1.00 52.22 92 LEU A CA 1
ATOM 737 C C . LEU A 1 92 ? 18.357 5.289 -48.797 1.00 52.22 92 LEU A C 1
ATOM 739 O O . LEU A 1 92 ? 18.212 6.262 -49.529 1.00 52.22 92 LEU A O 1
ATOM 743 N N . SER A 1 93 ? 19.513 4.618 -48.757 1.00 52.81 93 SER A N 1
ATOM 744 C CA . SER A 1 93 ? 20.712 5.007 -49.523 1.00 52.81 93 SER A CA 1
ATOM 745 C C . SER A 1 93 ? 20.980 4.156 -50.771 1.00 52.81 93 SER A C 1
ATOM 747 O O . SER A 1 93 ? 21.926 4.434 -51.501 1.00 52.81 93 SER A O 1
ATOM 749 N N . SER A 1 94 ? 20.146 3.159 -51.084 1.00 51.25 94 SER A N 1
ATOM 750 C CA . SER A 1 94 ? 20.310 2.312 -52.278 1.00 51.25 94 SER A CA 1
ATOM 751 C C . SER A 1 94 ? 19.502 2.762 -53.506 1.00 51.25 94 SER A C 1
ATOM 753 O O . SER A 1 94 ? 19.487 2.060 -54.514 1.00 51.25 94 SER A O 1
ATOM 755 N N . GLN A 1 95 ? 18.883 3.949 -53.493 1.00 57.25 95 GLN A N 1
ATOM 756 C CA . GLN A 1 95 ? 18.215 4.515 -54.677 1.00 57.25 95 GLN A CA 1
ATOM 757 C C . GLN A 1 95 ? 19.122 5.430 -55.518 1.00 57.25 95 GLN A C 1
ATOM 759 O O . GLN A 1 95 ? 18.695 6.500 -55.932 1.00 57.25 95 GLN A O 1
ATOM 764 N N . GLN A 1 96 ? 20.367 5.044 -55.812 1.00 58.56 96 GLN A N 1
ATOM 765 C CA . GLN A 1 96 ? 21.161 5.738 -56.842 1.00 58.56 96 GLN A CA 1
ATOM 766 C C . GLN A 1 96 ? 22.065 4.797 -57.646 1.00 58.56 96 GLN A C 1
ATOM 768 O O . GLN A 1 96 ? 23.231 5.087 -57.847 1.00 58.56 96 GLN A O 1
ATOM 773 N N . PHE A 1 97 ? 21.532 3.697 -58.178 1.00 53.62 97 PHE A N 1
ATOM 774 C CA . PHE A 1 97 ? 22.127 3.063 -59.365 1.00 53.62 97 PHE A CA 1
ATOM 775 C C . PHE A 1 97 ? 21.029 2.570 -60.314 1.00 53.62 97 PHE A C 1
ATOM 777 O O . PHE A 1 97 ? 20.963 1.404 -60.687 1.00 53.62 97 PHE A O 1
ATOM 784 N N . MET A 1 98 ? 20.138 3.480 -60.719 1.00 47.53 98 MET A N 1
ATOM 785 C CA . MET A 1 98 ? 19.327 3.261 -61.916 1.00 47.53 98 MET A CA 1
ATOM 786 C C . MET A 1 98 ? 20.237 3.470 -63.128 1.00 47.53 98 MET A C 1
ATOM 788 O O . MET A 1 98 ? 20.570 4.598 -63.489 1.00 47.53 98 MET A O 1
ATOM 792 N N . HIS A 1 99 ? 20.673 2.364 -63.728 1.00 52.09 99 HIS A N 1
ATOM 793 C CA . HIS A 1 99 ? 21.270 2.333 -65.057 1.00 52.09 99 HIS A CA 1
ATOM 794 C C . HIS A 1 99 ? 20.369 3.100 -66.037 1.00 52.09 99 HIS A C 1
ATOM 796 O O . HIS A 1 99 ? 19.301 2.623 -66.422 1.00 52.09 99 HIS A O 1
ATOM 802 N N . ARG A 1 100 ? 20.794 4.295 -66.462 1.00 45.66 100 ARG A N 1
ATOM 803 C CA . ARG A 1 100 ? 20.173 4.980 -67.595 1.00 45.66 100 ARG A CA 1
ATOM 804 C C . ARG A 1 100 ? 20.742 4.377 -68.873 1.00 45.66 100 ARG A C 1
ATOM 806 O O . ARG A 1 100 ? 21.769 4.815 -69.379 1.00 45.66 100 ARG A O 1
ATOM 813 N N . GLY A 1 101 ? 20.080 3.337 -69.363 1.00 46.50 101 GLY A N 1
ATOM 814 C CA . GLY A 1 101 ? 20.260 2.883 -70.732 1.00 46.50 101 GLY A CA 1
ATOM 815 C C . GLY A 1 101 ? 19.730 3.923 -71.726 1.00 46.50 101 GLY A C 1
ATOM 816 O O . GLY A 1 101 ? 18.656 4.481 -71.521 1.00 46.50 101 GLY A O 1
ATOM 817 N N . HIS A 1 102 ? 20.484 4.084 -72.815 1.00 51.06 102 HIS A N 1
ATOM 818 C CA . HIS A 1 102 ? 20.097 4.614 -74.128 1.00 51.06 102 HIS A CA 1
ATOM 819 C C . HIS A 1 102 ? 19.859 6.126 -74.283 1.00 51.06 102 HIS A C 1
ATOM 821 O O . HIS A 1 102 ? 18.790 6.642 -73.978 1.00 51.06 102 HIS A O 1
ATOM 827 N N . HIS A 1 103 ? 20.824 6.805 -74.915 1.00 43.75 103 HIS A N 1
ATOM 828 C CA . HIS A 1 103 ? 20.657 7.320 -76.286 1.00 43.75 103 HIS A CA 1
ATOM 829 C C . HIS A 1 103 ? 22.010 7.842 -76.809 1.00 43.75 103 HIS A C 1
ATOM 831 O O . HIS A 1 103 ? 22.564 8.779 -76.244 1.00 43.75 103 HIS A O 1
ATOM 837 N N . LEU A 1 104 ? 22.538 7.250 -77.883 1.00 43.34 104 LEU A N 1
ATOM 838 C CA . LEU A 1 104 ? 23.582 7.859 -78.716 1.00 43.34 104 LEU A CA 1
ATOM 839 C C . LEU A 1 104 ? 22.879 8.619 -79.850 1.00 43.34 104 LEU A C 1
ATOM 841 O O . LEU A 1 104 ? 22.149 7.980 -80.612 1.00 43.34 104 LEU A O 1
ATOM 845 N N . PRO A 1 105 ? 23.063 9.941 -79.993 1.00 43.69 105 PRO A N 1
ATOM 846 C CA . PRO A 1 105 ? 22.838 10.626 -81.257 1.00 43.69 105 PRO A CA 1
ATOM 847 C C . PRO A 1 105 ? 24.113 10.586 -82.119 1.00 43.69 105 PRO A C 1
ATOM 849 O O . PRO A 1 105 ? 25.216 10.574 -81.567 1.00 43.69 105 PRO A O 1
ATOM 852 N N . PRO A 1 106 ? 23.980 10.544 -83.453 1.00 53.22 106 PRO A N 1
ATOM 853 C CA . PRO A 1 106 ? 25.092 10.382 -84.375 1.00 53.22 106 PRO A CA 1
ATOM 854 C C . PRO A 1 106 ? 25.822 11.708 -84.611 1.00 53.22 106 PRO A C 1
ATOM 856 O O . PRO A 1 106 ? 25.209 12.771 -84.581 1.00 53.22 106 PRO A O 1
ATOM 859 N N . GLU A 1 107 ? 27.100 11.575 -84.959 1.00 54.38 107 GLU A N 1
ATOM 860 C CA . GLU A 1 107 ? 28.012 12.601 -85.478 1.00 54.38 107 GLU A CA 1
ATOM 861 C C . GLU A 1 107 ? 28.686 13.552 -84.476 1.00 54.38 107 GLU A C 1
ATOM 863 O O . 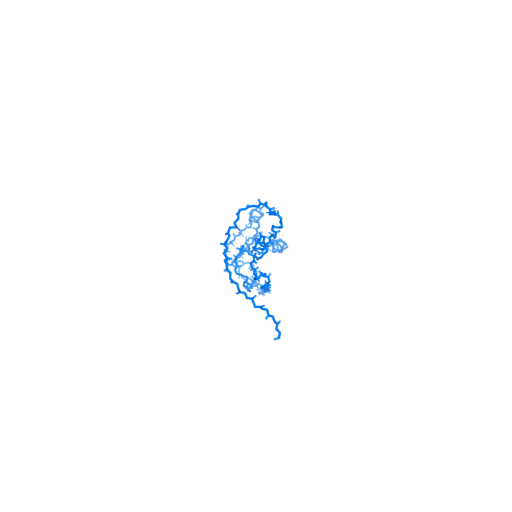GLU A 1 107 ? 28.082 14.082 -83.553 1.00 54.38 107 GLU A O 1
ATOM 868 N N . LEU A 1 108 ? 29.968 13.809 -84.778 1.00 54.97 108 LEU A N 1
ATOM 869 C CA . LEU A 1 108 ? 30.883 14.801 -84.198 1.00 54.97 108 LEU A CA 1
ATOM 870 C C . LEU A 1 108 ? 31.640 14.393 -82.925 1.00 54.97 108 LEU A C 1
ATOM 872 O O . LEU A 1 108 ? 31.362 14.866 -81.828 1.00 54.97 108 LEU A O 1
ATOM 876 N N . SER A 1 109 ? 32.688 13.586 -83.110 1.00 49.44 109 SER A N 1
ATOM 877 C CA . SER A 1 109 ? 34.013 13.707 -82.461 1.00 49.44 109 SER A CA 1
ATOM 878 C C . SER A 1 109 ? 34.881 12.581 -83.043 1.00 49.44 109 SER A C 1
ATOM 880 O O . SER A 1 109 ? 34.751 11.427 -82.665 1.00 49.44 109 SER A O 1
ATOM 882 N N . GLY A 1 110 ? 35.655 12.787 -84.105 1.00 41.03 110 GLY A N 1
ATOM 883 C CA . GLY A 1 110 ? 36.678 13.821 -84.186 1.00 41.03 110 GLY A CA 1
ATOM 884 C C . GLY A 1 110 ? 37.952 13.303 -83.521 1.00 41.03 110 GLY A C 1
ATOM 885 O O . GLY A 1 110 ? 38.205 13.601 -82.367 1.00 41.03 110 GLY A O 1
ATOM 886 N N . HIS A 1 111 ? 38.702 12.496 -84.274 1.00 55.12 111 HIS A N 1
ATOM 887 C CA . HIS A 1 111 ? 40.141 12.248 -84.157 1.00 55.12 111 HIS A CA 1
ATOM 888 C C . HIS A 1 111 ? 40.737 12.045 -82.752 1.00 55.12 111 HIS A C 1
ATOM 890 O O . HIS A 1 111 ? 41.058 12.997 -82.047 1.00 55.12 111 HIS A O 1
ATOM 896 N N . SER A 1 112 ? 41.113 10.805 -82.438 1.00 48.88 112 SER A N 1
ATOM 897 C CA . SER A 1 112 ? 42.394 10.573 -81.763 1.00 48.88 112 SER A CA 1
ATOM 898 C C . SER A 1 112 ? 42.990 9.233 -82.171 1.00 48.88 112 SER A C 1
ATOM 900 O O . SER A 1 112 ? 42.348 8.187 -82.150 1.00 48.88 112 SER A O 1
ATOM 902 N N . LEU A 1 113 ? 44.215 9.352 -82.667 1.00 43.81 113 LEU A N 1
ATOM 903 C CA . LEU A 1 113 ? 45.036 8.339 -83.299 1.00 43.81 113 LEU A CA 1
ATOM 904 C C . LEU A 1 113 ? 45.626 7.364 -82.275 1.00 43.81 113 LEU A C 1
ATOM 906 O O . LEU A 1 113 ? 45.904 7.729 -81.138 1.00 43.81 113 LEU A O 1
ATOM 910 N N . ALA A 1 114 ? 45.969 6.198 -82.823 1.00 38.31 114 ALA A N 1
ATOM 911 C CA . ALA A 1 114 ? 47.080 5.326 -82.453 1.00 38.31 114 ALA A CA 1
ATOM 912 C C . ALA A 1 114 ? 46.834 4.191 -81.434 1.00 38.31 114 ALA A C 1
ATOM 914 O O . ALA A 1 114 ? 46.860 4.362 -80.223 1.00 38.31 114 ALA A O 1
ATOM 915 N N . ASN A 1 115 ? 46.789 2.996 -82.038 1.00 43.44 115 ASN A N 1
ATOM 916 C CA . ASN A 1 115 ? 47.593 1.806 -81.733 1.00 43.44 115 ASN A CA 1
ATOM 917 C C . ASN A 1 115 ? 47.373 1.039 -80.428 1.00 43.44 115 ASN A C 1
ATOM 919 O O . ASN A 1 115 ? 47.969 1.392 -79.422 1.00 43.44 115 ASN A O 1
ATOM 923 N N . VAL A 1 116 ? 46.759 -0.149 -80.550 1.00 39.00 116 VAL A N 1
ATOM 924 C CA . VAL A 1 116 ? 47.177 -1.414 -79.896 1.00 39.00 116 VAL A CA 1
ATOM 925 C C . VAL A 1 116 ? 46.715 -2.576 -80.808 1.00 39.00 116 VAL A C 1
ATOM 927 O O . VAL A 1 116 ? 45.524 -2.778 -80.999 1.00 39.00 116 VAL A O 1
ATOM 930 N N . HIS A 1 117 ? 47.608 -3.117 -81.644 1.00 43.09 117 HIS A N 1
ATOM 931 C CA . HIS A 1 117 ? 48.316 -4.407 -81.494 1.00 43.09 117 HIS A CA 1
ATOM 932 C C . HIS A 1 117 ? 47.635 -5.576 -82.240 1.00 43.09 117 HIS A C 1
ATOM 934 O O . HIS A 1 117 ? 46.562 -6.044 -81.872 1.00 43.09 117 HIS A O 1
ATOM 940 N N . ARG A 1 118 ? 48.288 -6.037 -83.317 1.00 42.25 118 ARG A N 1
ATOM 941 C CA . ARG A 1 118 ? 47.914 -7.210 -84.118 1.00 42.25 118 ARG A CA 1
ATOM 942 C C . ARG A 1 118 ? 48.707 -8.412 -83.605 1.00 42.25 118 ARG A C 1
ATOM 944 O O . ARG A 1 118 ? 49.932 -8.378 -83.618 1.00 42.25 118 ARG A O 1
ATOM 951 N N . ASN A 1 119 ? 47.981 -9.433 -83.165 1.00 38.59 119 ASN A N 1
ATOM 952 C CA . ASN A 1 119 ? 48.506 -10.710 -82.697 1.00 38.59 119 ASN A CA 1
ATOM 953 C C . ASN A 1 119 ? 49.074 -11.549 -83.856 1.00 38.59 119 ASN A C 1
ATOM 955 O O . ASN A 1 119 ? 48.450 -11.639 -84.921 1.00 38.59 119 ASN A O 1
ATOM 959 N N . SER A 1 120 ? 50.215 -12.192 -83.624 1.00 44.59 120 SER A N 1
ATOM 960 C CA . SER A 1 120 ? 50.636 -13.476 -84.202 1.00 44.59 120 SER A CA 1
ATOM 961 C C . SER A 1 120 ? 51.580 -14.142 -83.212 1.00 44.59 120 SER A C 1
ATOM 963 O O . SER A 1 120 ? 52.516 -13.440 -82.769 1.00 44.59 120 SER A O 1
#

Sequence (120 aa):
YLILDGASLQQRGLELINTSAYFTITGVESIAVYEALLRQVSYRIRHGAALYERKFRLSCTEMNGRYSSNEFTVEVNVLHNMNRVAHPNHILSSQQFMHRGHHLPPELSGHSLANVHRNS

Radius of gyration: 37.39 Å; chains: 1; bounding box: 66×28×106 Å

Organism: Chelydra serpentina (NCBI:txid8475)